Protein AF-A0A6G5A2S1-F1 (afdb_monomer_lite)

Structure (mmCIF, N/CA/C/O backbone):
data_AF-A0A6G5A2S1-F1
#
_entry.id   AF-A0A6G5A2S1-F1
#
loop_
_atom_site.group_PDB
_atom_site.id
_atom_site.type_symbol
_atom_site.label_atom_id
_atom_site.label_alt_id
_atom_site.label_comp_id
_atom_site.label_asym_id
_atom_site.label_entity_id
_atom_site.label_seq_id
_atom_site.pdbx_PDB_ins_code
_atom_site.Cartn_x
_atom_site.Cartn_y
_atom_site.Cartn_z
_atom_site.occupancy
_atom_site.B_iso_or_equiv
_atom_site.auth_seq_id
_atom_site.auth_comp_id
_atom_site.auth_asym_id
_atom_site.auth_atom_id
_atom_site.pdbx_PDB_model_num
ATOM 1 N N . MET A 1 1 ? 12.520 84.644 5.569 1.00 39.53 1 MET A N 1
ATOM 2 C CA . MET A 1 1 ? 12.216 83.279 6.042 1.00 39.53 1 MET A CA 1
ATOM 3 C C . MET A 1 1 ? 11.757 82.473 4.835 1.00 39.53 1 MET A C 1
ATOM 5 O O . MET A 1 1 ? 10.661 82.696 4.346 1.00 39.53 1 MET A O 1
ATOM 9 N N . GLU A 1 2 ? 12.655 81.658 4.286 1.00 37.97 2 GLU A N 1
ATOM 10 C CA . GLU A 1 2 ? 12.360 80.570 3.333 1.00 37.97 2 GLU A CA 1
ATOM 11 C C . GLU A 1 2 ? 11.639 79.400 4.050 1.00 37.97 2 GLU A C 1
ATOM 13 O O . GLU A 1 2 ? 11.654 79.376 5.283 1.00 37.97 2 GLU A O 1
ATOM 18 N N . PRO A 1 3 ? 11.183 78.331 3.363 1.00 50.16 3 PRO A N 1
ATOM 19 C CA . PRO A 1 3 ? 10.502 78.264 2.062 1.00 50.16 3 PRO A CA 1
ATOM 20 C C . PRO A 1 3 ? 9.274 77.310 2.085 1.00 50.16 3 PRO A C 1
ATOM 22 O O . PRO A 1 3 ? 9.190 76.384 2.890 1.00 50.16 3 PRO A O 1
ATOM 25 N N . THR A 1 4 ? 8.354 77.448 1.125 1.00 47.66 4 THR A N 1
ATOM 26 C CA . THR A 1 4 ? 7.440 76.367 0.714 1.00 47.66 4 THR A CA 1
ATOM 27 C C . THR A 1 4 ? 8.008 75.688 -0.525 1.00 47.66 4 THR A C 1
ATOM 29 O O . THR A 1 4 ? 8.195 76.311 -1.568 1.00 47.66 4 THR A O 1
ATOM 32 N N . ALA A 1 5 ? 8.304 74.394 -0.415 1.00 49.06 5 ALA A N 1
ATOM 33 C CA . ALA A 1 5 ? 8.806 73.603 -1.522 1.00 49.06 5 ALA A CA 1
ATOM 34 C C . ALA A 1 5 ? 8.168 72.211 -1.553 1.00 49.06 5 ALA A C 1
ATOM 36 O O . ALA A 1 5 ? 8.043 71.544 -0.529 1.00 49.06 5 ALA A O 1
ATOM 37 N N . ARG A 1 6 ? 7.948 71.781 -2.800 1.00 50.97 6 ARG A N 1
ATOM 38 C CA . ARG A 1 6 ? 7.834 70.413 -3.330 1.00 50.97 6 ARG A CA 1
ATOM 39 C C . ARG A 1 6 ? 6.406 69.894 -3.513 1.00 50.97 6 ARG A C 1
ATOM 41 O O . ARG A 1 6 ? 5.729 69.555 -2.558 1.00 50.97 6 ARG A O 1
ATOM 48 N N . ALA A 1 7 ? 5.843 69.949 -4.721 1.00 44.19 7 ALA A N 1
ATOM 49 C CA . ALA A 1 7 ? 6.257 69.371 -6.017 1.00 44.19 7 ALA A CA 1
ATOM 50 C C . ALA A 1 7 ? 5.468 68.088 -6.310 1.00 44.19 7 ALA A C 1
ATOM 52 O O . ALA A 1 7 ? 5.928 66.979 -6.058 1.00 44.19 7 ALA A O 1
ATOM 53 N N . GLY A 1 8 ? 4.291 68.267 -6.914 1.00 40.06 8 GLY A N 1
ATOM 54 C CA . GLY A 1 8 ? 3.700 67.264 -7.792 1.00 40.06 8 GLY A CA 1
ATOM 55 C C . GLY A 1 8 ? 4.458 67.280 -9.118 1.00 40.06 8 GLY A C 1
ATOM 56 O O . GLY A 1 8 ? 4.229 68.146 -9.961 1.00 40.06 8 GLY A O 1
ATOM 57 N N . LEU A 1 9 ? 5.418 66.368 -9.263 1.00 48.09 9 LEU A N 1
ATOM 58 C CA . LEU A 1 9 ? 6.218 66.193 -10.470 1.00 48.09 9 LEU A CA 1
ATOM 59 C C . LEU A 1 9 ? 5.560 65.156 -11.399 1.00 48.09 9 LEU A C 1
ATOM 61 O O . LEU A 1 9 ? 5.475 63.983 -11.060 1.00 48.09 9 LEU A O 1
ATOM 65 N N . ILE A 1 10 ? 5.195 65.638 -12.595 1.00 52.81 10 ILE A N 1
ATOM 66 C CA . ILE A 1 10 ? 5.526 65.044 -13.910 1.00 52.81 10 ILE A CA 1
ATOM 67 C C . ILE A 1 10 ? 4.753 63.757 -14.276 1.00 52.81 10 ILE A C 1
ATOM 69 O O . ILE A 1 10 ? 5.079 62.659 -13.850 1.00 52.81 10 ILE A O 1
ATOM 73 N N . ARG A 1 11 ? 3.643 63.870 -15.027 1.00 44.56 11 ARG A N 1
ATOM 74 C CA . ARG A 1 11 ? 3.587 63.866 -16.516 1.00 44.56 11 ARG A CA 1
ATOM 75 C C . ARG A 1 11 ? 4.285 62.632 -17.110 1.00 44.56 11 ARG A C 1
ATOM 77 O O . ARG A 1 11 ? 5.482 62.642 -17.349 1.00 44.56 11 ARG A O 1
ATOM 84 N N . VAL A 1 12 ? 3.565 61.518 -17.254 1.00 46.78 12 VAL A N 1
ATOM 85 C CA . VAL A 1 12 ? 2.960 61.085 -18.537 1.00 46.78 12 VAL A CA 1
ATOM 86 C C . VAL A 1 12 ? 3.884 61.390 -19.716 1.00 46.78 12 VAL A C 1
ATOM 88 O O . VAL A 1 12 ? 3.791 62.452 -20.329 1.00 46.78 12 VAL A O 1
ATOM 91 N N . LEU A 1 13 ? 4.782 60.455 -20.020 1.00 44.94 13 LEU A N 1
ATOM 92 C CA . LEU A 1 13 ? 5.616 60.496 -21.212 1.00 44.94 13 LEU A CA 1
ATOM 93 C C . LEU A 1 13 ? 5.624 59.124 -21.900 1.00 44.94 13 LEU A C 1
ATOM 95 O O . LEU A 1 13 ? 6.030 58.120 -21.326 1.00 44.94 13 LEU A O 1
ATOM 99 N N . LEU A 1 14 ? 5.194 59.186 -23.161 1.00 47.03 14 LEU A N 1
ATOM 100 C CA . LEU A 1 14 ? 5.532 58.339 -24.303 1.00 47.03 14 LEU A CA 1
ATOM 101 C C . LEU A 1 14 ? 4.979 56.908 -24.363 1.00 47.03 14 LEU A C 1
ATOM 103 O O . LEU A 1 14 ? 5.656 55.916 -24.118 1.00 47.03 14 LEU A O 1
ATOM 107 N N . ALA A 1 15 ? 3.776 56.835 -24.933 1.00 47.72 15 ALA A N 1
ATOM 108 C CA . ALA A 1 15 ? 3.491 55.888 -26.001 1.00 47.72 15 ALA A CA 1
ATOM 109 C C . ALA A 1 15 ? 4.263 56.303 -27.269 1.00 47.72 15 ALA A C 1
ATOM 111 O O . ALA A 1 15 ? 4.059 57.420 -27.732 1.00 47.72 15 ALA A O 1
ATOM 112 N N . LEU A 1 16 ? 5.136 55.435 -27.797 1.00 46.00 16 LEU A N 1
ATOM 113 C CA . LEU A 1 16 ? 5.562 55.350 -29.210 1.00 46.00 16 LEU A CA 1
ATOM 114 C C . LEU A 1 16 ? 6.758 54.395 -29.335 1.00 46.00 16 LEU A C 1
ATOM 116 O O . LEU A 1 16 ? 7.898 54.789 -29.114 1.00 46.00 16 LEU A O 1
ATOM 120 N N . SER A 1 17 ? 6.499 53.134 -29.688 1.00 46.94 17 SER A N 1
ATOM 121 C CA . SER A 1 17 ? 7.405 52.289 -30.494 1.00 46.94 17 SER A CA 1
ATOM 122 C C . SER A 1 17 ? 6.766 50.917 -30.727 1.00 46.94 17 SER A C 1
ATOM 124 O O . SER A 1 17 ? 7.027 49.939 -30.034 1.00 46.94 17 SER A O 1
ATOM 126 N N . CYS A 1 18 ? 5.888 50.857 -31.728 1.00 42.81 18 CYS A N 1
ATOM 127 C CA . CYS A 1 18 ? 5.564 49.615 -32.418 1.00 42.81 18 CYS A CA 1
ATOM 128 C C . CYS A 1 18 ? 6.469 49.470 -33.645 1.00 42.81 18 CYS A C 1
ATOM 130 O O . CYS A 1 18 ? 6.756 50.455 -34.318 1.00 42.81 18 CYS A O 1
ATOM 132 N N . ALA A 1 19 ? 6.775 48.210 -33.951 1.00 48.56 19 ALA A N 1
ATOM 133 C CA . ALA A 1 19 ? 7.243 47.686 -35.231 1.00 48.56 19 ALA A CA 1
ATOM 134 C C . ALA A 1 19 ? 8.722 47.911 -35.596 1.00 48.56 19 ALA A C 1
ATOM 136 O O . ALA A 1 19 ? 9.125 48.963 -36.074 1.00 48.56 19 ALA A O 1
ATOM 137 N N . MET A 1 20 ? 9.494 46.830 -35.465 1.00 51.00 20 MET A N 1
ATOM 138 C CA . MET A 1 20 ? 10.142 46.101 -36.572 1.00 51.00 20 MET A CA 1
ATOM 139 C C . MET A 1 20 ? 11.471 45.532 -36.087 1.00 51.00 20 MET A C 1
ATOM 141 O O . MET A 1 20 ? 12.424 46.279 -35.924 1.00 51.00 20 MET A O 1
ATOM 145 N N . LEU A 1 21 ? 11.515 44.214 -35.873 1.00 47.69 21 LEU A N 1
ATOM 146 C CA . LEU A 1 21 ? 12.678 43.338 -36.088 1.00 47.69 21 LEU A CA 1
ATOM 147 C C . LEU A 1 21 ? 12.267 41.907 -35.719 1.00 47.69 21 LEU A C 1
ATOM 149 O O . LEU A 1 21 ? 12.645 41.345 -34.695 1.00 47.69 21 LEU A O 1
ATOM 153 N N . ALA A 1 22 ? 11.434 41.325 -36.578 1.00 50.66 22 ALA A N 1
ATOM 154 C CA . ALA A 1 22 ? 11.403 39.884 -36.754 1.00 50.66 22 ALA A CA 1
ATOM 155 C C . ALA A 1 22 ? 12.245 39.547 -37.991 1.00 50.66 22 ALA A C 1
ATOM 157 O O . ALA A 1 22 ? 12.283 40.335 -38.933 1.00 50.66 22 ALA A O 1
ATOM 158 N N . LEU A 1 23 ? 12.808 38.334 -37.982 1.00 50.22 23 LEU A N 1
ATOM 159 C CA . LEU A 1 23 ? 13.424 37.603 -39.101 1.00 50.22 23 LEU A CA 1
ATOM 160 C C . LEU A 1 23 ? 14.956 37.660 -39.208 1.00 50.22 23 LEU A C 1
ATOM 162 O O . LEU A 1 23 ? 15.523 38.060 -40.215 1.00 50.22 23 LEU A O 1
ATOM 166 N N . ALA A 1 24 ? 15.616 37.084 -38.203 1.00 47.81 24 ALA A N 1
ATOM 167 C CA . ALA A 1 24 ? 16.763 36.201 -38.436 1.00 47.81 24 ALA A CA 1
ATOM 168 C C . ALA A 1 24 ? 16.801 35.108 -37.352 1.00 47.81 24 ALA A C 1
ATOM 170 O O . ALA A 1 24 ? 17.775 34.937 -36.625 1.00 47.81 24 ALA A O 1
ATOM 171 N N . GLY A 1 25 ? 15.682 34.394 -37.194 1.00 39.28 25 GLY A N 1
ATOM 172 C CA . GLY A 1 25 ? 15.630 33.173 -36.397 1.00 39.28 25 GLY A CA 1
ATOM 173 C C . GLY A 1 25 ? 16.152 32.021 -37.240 1.00 39.28 25 GLY A C 1
ATOM 174 O O . GLY A 1 25 ? 15.383 31.379 -37.951 1.00 39.28 25 GLY A O 1
ATOM 175 N N . SER A 1 26 ? 17.462 31.794 -37.192 1.00 43.97 26 SER A N 1
ATOM 176 C CA . SER A 1 26 ? 18.072 30.560 -37.666 1.00 43.97 26 SER A CA 1
ATOM 177 C C . SER A 1 26 ? 17.324 29.375 -37.060 1.00 43.97 26 SER A C 1
ATOM 179 O O . SER A 1 26 ? 17.140 29.264 -35.846 1.00 43.97 26 SER A O 1
ATOM 181 N N . SER A 1 27 ? 16.833 28.512 -37.941 1.00 44.62 27 SER A N 1
ATOM 182 C CA . SER A 1 27 ? 16.155 27.269 -37.611 1.00 44.62 27 SER A CA 1
ATOM 183 C C . SER A 1 27 ? 17.156 26.304 -36.981 1.00 44.62 27 SER A C 1
ATOM 185 O O . SER A 1 27 ? 17.650 25.383 -37.621 1.00 44.62 27 SER A O 1
ATOM 187 N N . PHE A 1 28 ? 17.471 26.512 -35.708 1.00 45.44 28 PHE A N 1
ATOM 188 C CA . PHE A 1 28 ? 17.958 25.430 -34.876 1.00 45.44 28 PHE A CA 1
ATOM 189 C C . PHE A 1 28 ? 16.745 24.557 -34.549 1.00 45.44 28 PHE A C 1
ATOM 191 O O . PHE A 1 28 ? 15.798 25.063 -33.936 1.00 45.44 28 PHE A O 1
ATOM 198 N N . PRO A 1 29 ? 16.728 23.261 -34.914 1.00 44.03 29 PRO A N 1
ATOM 199 C CA . PRO A 1 29 ? 15.812 22.329 -34.293 1.00 44.03 29 PRO A CA 1
ATOM 200 C C . PRO A 1 29 ? 16.235 22.249 -32.830 1.00 44.03 29 PRO A C 1
ATOM 202 O O . PRO A 1 29 ? 17.116 21.483 -32.439 1.00 44.03 29 PRO A O 1
ATOM 205 N N . GLY A 1 30 ? 15.633 23.119 -32.020 1.00 36.78 30 GLY A N 1
ATOM 206 C CA . GLY A 1 30 ? 15.632 23.011 -30.582 1.00 36.78 30 GLY A CA 1
ATOM 207 C C . GLY A 1 30 ? 15.095 21.630 -30.272 1.00 36.78 30 GLY A C 1
ATOM 208 O O . GLY A 1 30 ? 13.891 21.386 -30.334 1.00 36.78 30 GLY A O 1
ATOM 209 N N . ARG A 1 31 ? 16.025 20.724 -29.981 1.00 47.75 31 ARG A N 1
ATOM 210 C CA . ARG A 1 31 ? 15.803 19.407 -29.415 1.00 47.75 31 ARG A CA 1
ATOM 211 C C . ARG A 1 31 ? 15.144 19.640 -28.056 1.00 47.75 31 ARG A C 1
ATOM 213 O O . ARG A 1 31 ? 15.789 19.585 -27.015 1.00 47.75 31 ARG A O 1
ATOM 220 N N . ARG A 1 32 ? 13.846 19.958 -28.051 1.00 42.88 32 ARG A N 1
ATOM 221 C CA . ARG A 1 32 ? 12.991 19.818 -26.876 1.00 42.88 32 ARG A CA 1
ATOM 222 C C . ARG A 1 32 ? 12.846 18.320 -26.668 1.00 42.88 32 ARG A C 1
ATOM 224 O O . ARG A 1 32 ? 11.845 17.718 -27.032 1.00 42.88 32 ARG A O 1
ATOM 231 N N . GLY A 1 33 ? 13.887 17.730 -26.086 1.00 41.50 33 GLY A N 1
ATOM 232 C CA . GLY A 1 33 ? 13.809 16.478 -25.356 1.00 41.50 33 GLY A CA 1
ATOM 233 C C . GLY A 1 33 ? 12.901 16.702 -24.157 1.00 41.50 33 GLY A C 1
ATOM 234 O O . GLY A 1 33 ? 13.353 16.867 -23.033 1.00 41.50 33 GLY A O 1
ATOM 235 N N . ARG A 1 34 ? 11.601 16.780 -24.421 1.00 43.16 34 ARG A N 1
ATOM 236 C CA . ARG A 1 34 ? 10.563 16.572 -23.430 1.00 43.16 34 ARG A CA 1
ATOM 237 C C . ARG A 1 34 ? 9.946 15.232 -23.791 1.00 43.16 34 ARG A C 1
ATOM 239 O O . ARG A 1 34 ? 8.810 15.170 -24.241 1.00 43.16 34 ARG A O 1
ATOM 246 N N . SER A 1 35 ? 10.726 14.166 -23.597 1.00 44.69 35 SER A N 1
ATOM 247 C CA . SER A 1 35 ? 10.180 12.831 -23.354 1.00 44.69 35 SER A CA 1
ATOM 248 C C . SER A 1 35 ? 9.435 12.910 -22.025 1.00 44.69 35 SER A C 1
ATOM 250 O O . SER A 1 35 ? 9.934 12.515 -20.977 1.00 44.69 35 SER A O 1
ATOM 252 N N . GLY A 1 36 ? 8.272 13.560 -22.044 1.00 44.38 36 GLY A N 1
ATOM 253 C CA . GLY A 1 36 ? 7.318 13.508 -20.957 1.00 44.38 36 GLY A CA 1
ATOM 254 C C . GLY A 1 36 ? 6.692 12.131 -21.010 1.00 44.38 36 GLY A C 1
ATOM 255 O O . GLY A 1 36 ? 5.629 11.979 -21.603 1.00 44.38 36 GLY A O 1
ATOM 256 N N . GLY A 1 37 ? 7.381 11.133 -20.452 1.00 58.72 37 GLY A N 1
ATOM 257 C CA . GLY A 1 37 ? 6.759 9.847 -20.178 1.00 58.72 37 GLY A CA 1
ATOM 258 C C . GLY A 1 37 ? 5.483 10.109 -19.399 1.00 58.72 37 GLY A C 1
ATOM 259 O O . GLY A 1 37 ? 5.499 10.856 -18.415 1.00 58.72 37 GLY A O 1
ATOM 260 N N . GLN A 1 38 ? 4.363 9.569 -19.871 1.00 67.06 38 GLN A N 1
ATOM 261 C CA . GLN A 1 38 ? 3.122 9.673 -19.120 1.00 67.06 38 GLN A CA 1
ATOM 262 C C . GLN A 1 38 ? 3.339 8.965 -17.782 1.00 67.06 38 GLN A C 1
ATOM 264 O O . GLN A 1 38 ? 3.662 7.780 -17.736 1.00 67.06 38 GLN A O 1
ATOM 269 N N . GLN A 1 39 ? 3.222 9.701 -16.679 1.00 76.50 39 GLN A N 1
ATOM 270 C CA . GLN A 1 39 ? 3.314 9.100 -15.357 1.00 76.50 39 GLN A CA 1
ATOM 271 C C . GLN A 1 39 ? 2.048 8.316 -15.065 1.00 76.50 39 GLN A C 1
ATOM 273 O O . GLN A 1 39 ? 0.940 8.844 -15.137 1.00 76.50 39 GLN A O 1
ATOM 278 N N . GLN A 1 40 ? 2.234 7.061 -14.687 1.00 82.75 40 GLN A N 1
ATOM 279 C CA . GLN A 1 40 ? 1.174 6.217 -14.182 1.00 82.75 40 GLN A CA 1
ATOM 280 C C . GLN A 1 40 ? 1.163 6.225 -12.668 1.00 82.75 40 GLN A C 1
ATOM 282 O O . GLN A 1 40 ? 2.195 6.374 -12.012 1.00 82.75 40 GLN A O 1
ATOM 287 N N . GLN A 1 41 ? -0.032 6.056 -12.118 1.00 88.19 41 GLN A N 1
ATOM 288 C CA . GLN A 1 41 ? -0.259 5.985 -10.690 1.00 88.19 41 GLN A CA 1
ATOM 289 C C . GLN A 1 41 ? -1.304 4.918 -10.394 1.00 88.19 41 GLN A C 1
ATOM 291 O O . GLN A 1 41 ? -2.317 4.825 -11.081 1.00 88.19 41 GLN A O 1
ATOM 296 N N . MET A 1 42 ? -1.095 4.160 -9.323 1.00 90.25 42 MET A N 1
ATOM 297 C CA . MET A 1 42 ? -2.130 3.311 -8.747 1.00 90.25 42 MET A CA 1
ATOM 298 C C . MET A 1 42 ? -2.163 3.450 -7.231 1.00 90.25 42 MET A C 1
ATOM 300 O O . MET A 1 42 ? -1.139 3.693 -6.586 1.00 90.25 42 MET A O 1
ATOM 304 N N . LYS A 1 43 ? -3.354 3.271 -6.670 1.00 92.44 43 LYS A N 1
ATOM 305 C CA . LYS A 1 43 ? -3.575 3.155 -5.232 1.00 92.44 43 LYS A CA 1
ATOM 306 C C . LYS A 1 43 ? -3.480 1.686 -4.835 1.00 92.44 43 LYS A C 1
ATOM 308 O O . LYS A 1 43 ? -4.139 0.844 -5.439 1.00 92.44 43 LYS A O 1
ATOM 313 N N . MET A 1 44 ? -2.670 1.386 -3.827 1.00 88.94 44 MET A N 1
ATOM 314 C CA . MET A 1 44 ? -2.620 0.054 -3.234 1.00 88.94 44 MET A CA 1
ATOM 315 C C . MET A 1 44 ? -3.813 -0.153 -2.298 1.00 88.94 44 MET A C 1
ATOM 317 O O . MET A 1 44 ? -4.232 0.800 -1.629 1.00 88.94 44 MET A O 1
ATOM 321 N N . PRO A 1 45 ? -4.340 -1.386 -2.202 1.00 86.06 45 PRO A N 1
ATOM 322 C CA . PRO A 1 45 ? -5.316 -1.708 -1.175 1.00 86.06 45 PRO A CA 1
ATOM 323 C C . PRO A 1 45 ? -4.714 -1.459 0.218 1.00 86.06 45 PRO A C 1
ATOM 325 O O . PRO A 1 45 ? -3.504 -1.633 0.410 1.00 86.06 45 PRO A O 1
ATOM 328 N N . PRO A 1 46 ? -5.529 -1.031 1.195 1.00 84.50 46 PRO A N 1
ATOM 329 C CA . PRO A 1 46 ? -5.056 -0.885 2.559 1.00 84.50 46 PRO A CA 1
ATOM 330 C C . PRO A 1 46 ? -4.657 -2.237 3.146 1.00 84.50 46 PRO A C 1
ATOM 332 O O . PRO A 1 46 ? -5.220 -3.275 2.804 1.00 84.50 46 PRO A O 1
ATOM 335 N N . VAL A 1 47 ? -3.688 -2.214 4.058 1.00 85.62 47 VAL A N 1
ATOM 336 C CA . VAL A 1 47 ? -3.312 -3.408 4.814 1.00 85.62 47 VAL A CA 1
ATOM 337 C C . VAL A 1 47 ? -4.259 -3.529 6.000 1.00 85.62 47 VAL A C 1
ATOM 339 O O . VAL A 1 47 ? -4.196 -2.720 6.925 1.00 85.62 47 VAL A O 1
ATOM 342 N N . THR A 1 48 ? -5.115 -4.544 5.955 1.00 88.75 48 THR A N 1
ATOM 343 C CA . THR A 1 48 ? -6.029 -4.900 7.042 1.00 88.75 48 THR A CA 1
ATOM 344 C C . THR A 1 48 ? -5.433 -6.056 7.834 1.00 88.75 48 THR A C 1
ATOM 346 O O . THR A 1 48 ? -4.860 -6.988 7.261 1.00 88.75 48 THR A O 1
ATOM 349 N N . ARG A 1 49 ? -5.518 -5.978 9.159 1.00 90.50 49 ARG A N 1
ATOM 350 C CA . ARG A 1 49 ? -5.078 -7.019 10.084 1.00 90.50 49 ARG A CA 1
ATOM 351 C C . ARG A 1 49 ? -6.221 -7.369 11.017 1.00 90.50 49 ARG A C 1
ATOM 353 O O . ARG A 1 49 ? -7.065 -6.531 11.320 1.00 90.50 49 ARG A O 1
ATOM 360 N N . THR A 1 50 ? -6.187 -8.612 11.461 1.00 90.31 50 THR A N 1
ATOM 361 C CA . THR A 1 50 ? -7.189 -9.204 12.331 1.00 90.31 50 THR A CA 1
ATOM 362 C C . THR A 1 50 ? -6.454 -9.807 13.515 1.00 90.31 50 THR A C 1
ATOM 364 O O . THR A 1 50 ? -5.428 -10.472 13.329 1.00 90.31 50 THR A O 1
ATOM 367 N N . TRP A 1 51 ? -6.929 -9.539 14.723 1.00 88.06 51 TRP A N 1
ATOM 368 C CA . TRP A 1 51 ? -6.368 -10.085 15.949 1.00 88.06 51 TRP A CA 1
ATOM 369 C C . TRP A 1 51 ? -7.467 -10.701 16.802 1.00 88.06 51 TRP A C 1
ATOM 371 O O . TRP A 1 51 ? -8.459 -10.046 17.095 1.00 88.06 51 TRP A O 1
ATOM 381 N N . HIS A 1 52 ? -7.268 -11.953 17.203 1.00 86.69 52 HIS A N 1
ATOM 382 C CA . HIS A 1 52 ? -8.250 -12.724 17.951 1.00 86.69 52 HIS A CA 1
ATOM 383 C C . HIS A 1 52 ? -7.811 -12.900 19.406 1.00 86.69 52 HIS A C 1
ATOM 385 O O . HIS A 1 52 ? -6.667 -13.270 19.677 1.00 86.69 52 HIS A O 1
ATOM 391 N N . MET A 1 53 ? -8.747 -12.705 20.330 1.00 82.12 53 MET A N 1
ATOM 392 C CA . MET A 1 53 ? -8.546 -12.774 21.772 1.00 82.12 53 MET A CA 1
ATOM 393 C C . MET A 1 53 ? -9.519 -13.794 22.379 1.00 82.12 53 MET A C 1
ATOM 395 O O . MET A 1 53 ? -10.713 -13.536 22.497 1.00 82.12 53 MET A O 1
ATOM 399 N N . THR A 1 54 ? -9.006 -14.966 22.759 1.00 70.00 54 THR A N 1
ATOM 400 C CA . THR A 1 54 ? -9.783 -16.124 23.255 1.00 70.00 54 THR A CA 1
ATOM 401 C C . THR A 1 54 ? -10.148 -16.066 24.745 1.00 70.00 54 THR A C 1
ATOM 403 O O . THR A 1 54 ? -10.782 -16.982 25.251 1.00 70.00 54 THR A O 1
ATOM 406 N N . SER A 1 55 ? -9.738 -15.033 25.490 1.00 64.75 55 SER A N 1
ATOM 407 C CA . SER A 1 55 ? -9.855 -15.007 26.960 1.00 64.75 55 SER A CA 1
ATOM 408 C C . SER A 1 55 ? -10.961 -14.092 27.503 1.00 64.75 55 SER A C 1
ATOM 410 O O . SER A 1 55 ? -10.872 -13.657 28.651 1.00 64.75 55 SER A O 1
ATOM 412 N N . VAL A 1 56 ? -11.964 -13.735 26.696 1.00 62.78 56 VAL A N 1
ATOM 413 C CA . VAL A 1 56 ? -13.049 -12.835 27.126 1.00 62.78 56 VAL A CA 1
ATOM 414 C C . VAL A 1 56 ? -14.268 -13.672 27.500 1.00 62.78 56 VAL A C 1
ATOM 416 O O . VAL A 1 56 ? -15.029 -14.079 26.632 1.00 62.78 56 VAL A O 1
ATOM 419 N N . SER A 1 57 ? -14.427 -13.949 28.797 1.00 64.38 57 SER A N 1
ATOM 420 C CA . SER A 1 57 ? -15.513 -14.782 29.341 1.00 64.38 57 SER A CA 1
ATOM 421 C C . SER A 1 57 ? -16.913 -14.191 29.135 1.00 64.38 57 SER A C 1
ATOM 423 O O . SER A 1 57 ? -17.869 -14.950 29.040 1.00 64.38 57 SER A O 1
ATOM 425 N N . ASP A 1 58 ? -17.018 -12.863 29.011 1.00 72.12 58 ASP A N 1
ATOM 426 C CA . ASP A 1 58 ? -18.242 -12.129 28.6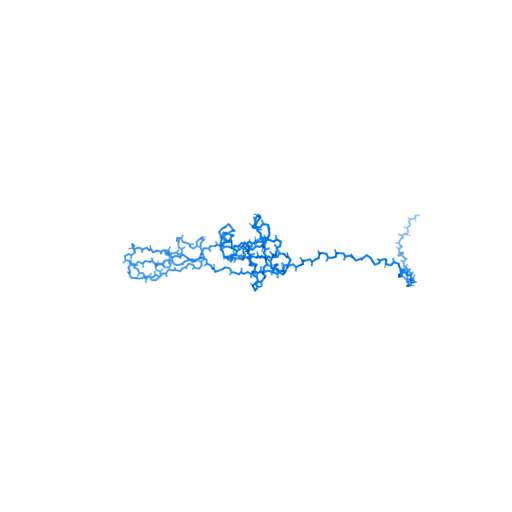65 1.00 72.12 58 ASP A CA 1
ATOM 427 C C . ASP A 1 58 ? -18.040 -11.404 27.330 1.00 72.12 58 ASP A C 1
ATOM 429 O O . ASP A 1 58 ? -17.726 -10.211 27.263 1.00 72.12 58 ASP A O 1
ATOM 433 N N . CYS A 1 59 ? -18.133 -12.161 26.241 1.00 80.06 59 CYS A N 1
ATOM 434 C CA . CYS A 1 59 ? -17.961 -11.636 24.895 1.00 80.06 59 CYS A CA 1
ATOM 435 C C . CYS A 1 59 ? -19.235 -10.889 24.460 1.00 80.06 59 CYS A C 1
ATOM 437 O O . CYS A 1 59 ? -20.257 -11.494 24.143 1.00 80.06 59 CYS A O 1
ATOM 439 N N . SER A 1 60 ? -19.181 -9.555 24.451 1.00 88.25 60 SER A N 1
ATOM 440 C CA . SER A 1 60 ? -20.211 -8.688 23.866 1.00 88.25 60 SER A CA 1
ATOM 441 C C . SER A 1 60 ? -19.594 -7.771 22.814 1.00 88.25 60 SER A C 1
ATOM 443 O O . SER A 1 60 ? -18.408 -7.445 22.882 1.00 88.25 60 SER A O 1
ATOM 445 N N . LEU A 1 61 ? -20.395 -7.333 21.836 1.00 90.06 61 LEU A N 1
ATOM 446 C CA . LEU A 1 61 ? -19.927 -6.432 20.776 1.00 90.06 61 LEU A CA 1
ATOM 447 C C . LEU A 1 61 ? -19.305 -5.154 21.357 1.00 90.06 61 LEU A C 1
ATOM 449 O O . LEU A 1 61 ? -18.204 -4.771 20.974 1.00 90.06 61 LEU A O 1
ATOM 453 N N . GLU A 1 62 ? -19.991 -4.529 22.313 1.00 91.56 62 GLU A N 1
ATOM 454 C CA . GLU A 1 62 ? -19.562 -3.285 22.961 1.00 91.56 62 GLU A CA 1
ATOM 455 C C . GLU A 1 62 ? -18.251 -3.477 23.724 1.00 91.56 62 GLU A C 1
ATOM 457 O O . GLU A 1 62 ? -17.340 -2.654 23.620 1.00 91.56 62 GLU A O 1
ATOM 462 N N . ARG A 1 63 ? -18.118 -4.601 24.443 1.00 90.12 63 ARG A N 1
ATOM 463 C CA . ARG A 1 63 ? -16.901 -4.906 25.195 1.00 90.12 63 ARG A CA 1
ATOM 464 C C . ARG A 1 63 ? -15.727 -5.184 24.265 1.00 90.12 63 ARG A C 1
ATOM 466 O O . ARG A 1 63 ? -14.637 -4.669 24.505 1.00 90.12 63 ARG A O 1
ATOM 473 N N . CYS A 1 64 ? -15.944 -5.949 23.196 1.00 91.62 64 CYS A N 1
ATOM 474 C CA . CYS A 1 64 ? -14.914 -6.213 22.199 1.00 91.62 64 CYS A CA 1
ATOM 475 C C . CYS A 1 64 ? -14.482 -4.928 21.489 1.00 91.62 64 CYS A C 1
ATOM 477 O O . CYS A 1 64 ? -13.284 -4.695 21.362 1.00 91.62 64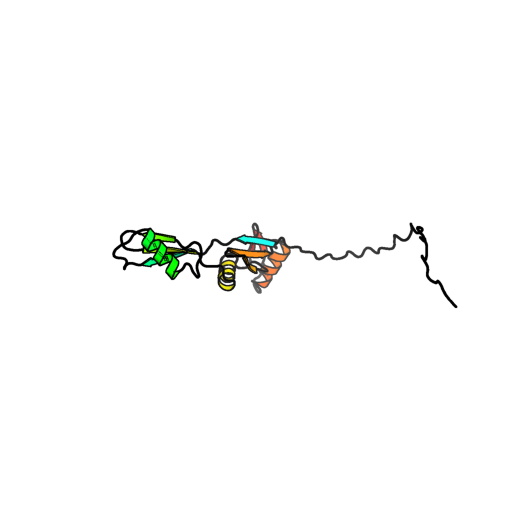 CYS A O 1
ATOM 479 N N . GLN A 1 65 ? -15.421 -4.064 21.089 1.00 93.75 65 GLN A N 1
ATOM 480 C CA . GLN A 1 65 ? -15.099 -2.766 20.490 1.00 93.75 65 GLN A CA 1
ATOM 481 C C . GLN A 1 65 ? -14.218 -1.932 21.426 1.00 93.75 65 GLN A C 1
ATOM 483 O O . GLN A 1 65 ? -13.163 -1.466 21.003 1.00 93.75 65 GLN A O 1
ATOM 488 N N . GLN A 1 66 ? -14.597 -1.818 22.704 1.00 93.00 66 GLN A N 1
ATOM 489 C CA . GLN A 1 66 ? -13.833 -1.062 23.697 1.00 93.00 66 GLN A CA 1
ATOM 490 C C . GLN A 1 66 ? -12.403 -1.599 23.859 1.00 93.00 66 GLN A C 1
ATOM 492 O O . GLN A 1 66 ? -11.452 -0.824 23.832 1.00 93.00 66 GLN A O 1
ATOM 497 N N . ILE A 1 67 ? -12.239 -2.920 23.986 1.00 91.19 67 ILE A N 1
ATOM 498 C CA . ILE A 1 67 ? -10.921 -3.563 24.116 1.00 91.19 67 ILE A CA 1
ATOM 499 C C . ILE A 1 67 ? -10.075 -3.313 22.861 1.00 91.19 67 ILE A C 1
ATOM 501 O O . ILE A 1 67 ? -8.898 -2.961 22.959 1.00 91.19 67 ILE A O 1
ATOM 505 N N . CYS A 1 68 ? -10.662 -3.472 21.672 1.00 92.81 68 CYS A N 1
ATOM 506 C CA . CYS A 1 68 ? -9.957 -3.241 20.416 1.00 92.81 68 CYS A CA 1
ATOM 507 C C . CYS A 1 68 ? -9.506 -1.780 20.285 1.00 92.81 68 CYS A C 1
ATOM 509 O O . CYS A 1 68 ? -8.363 -1.525 19.899 1.00 92.81 68 CYS A O 1
ATOM 511 N N . GLU A 1 69 ? -10.367 -0.821 20.627 1.00 94.69 69 GLU A N 1
ATOM 512 C CA . GLU A 1 69 ? -10.035 0.605 20.620 1.00 94.69 69 GLU A CA 1
ATOM 513 C C . GLU A 1 69 ? -8.960 0.962 21.650 1.00 94.69 69 GLU A C 1
ATOM 515 O O . GLU A 1 69 ? -8.038 1.708 21.324 1.00 94.69 69 GLU A O 1
ATOM 520 N N . GLU A 1 70 ? -9.014 0.399 22.856 1.00 93.75 70 GLU A N 1
ATOM 521 C CA . GLU A 1 70 ? -8.006 0.626 23.896 1.00 93.75 70 GLU A CA 1
ATOM 522 C C . GLU A 1 70 ? -6.621 0.127 23.458 1.00 93.75 70 GLU A C 1
ATOM 524 O O . GLU A 1 70 ? -5.618 0.828 23.608 1.00 93.75 70 GLU A O 1
ATOM 529 N N . HIS A 1 71 ? -6.557 -1.055 22.839 1.00 91.12 71 HIS A N 1
ATOM 530 C CA . HIS A 1 71 ? -5.294 -1.633 22.382 1.00 91.12 71 HIS A CA 1
ATOM 531 C C . HIS A 1 71 ? -4.755 -1.009 21.089 1.00 91.12 71 HIS A C 1
ATOM 533 O O . HIS A 1 71 ? -3.540 -0.844 20.942 1.00 91.12 71 HIS A O 1
ATOM 539 N N . TYR A 1 72 ? -5.626 -0.693 20.128 1.00 93.38 72 TYR A N 1
ATOM 540 C CA . TYR A 1 72 ? -5.215 -0.338 18.766 1.00 93.38 72 TYR A CA 1
ATOM 541 C C . TYR A 1 72 ? -5.622 1.068 18.327 1.00 93.38 72 TYR A C 1
ATOM 543 O O . TYR A 1 72 ? -4.970 1.619 17.439 1.00 93.38 72 TYR A O 1
ATOM 551 N N . GLY A 1 73 ? -6.630 1.683 18.944 1.00 91.50 73 GLY A N 1
ATOM 552 C CA . GLY A 1 73 ? -7.206 2.966 18.521 1.00 91.50 73 GLY A CA 1
ATOM 553 C C . GLY A 1 73 ? -6.210 4.127 18.511 1.00 91.50 73 GLY A C 1
ATOM 554 O O . GLY A 1 73 ? -6.325 5.032 17.691 1.00 91.50 73 GLY A O 1
ATOM 555 N N . ALA A 1 74 ? -5.168 4.070 19.345 1.00 91.31 74 ALA A N 1
ATOM 556 C CA . ALA A 1 74 ? -4.119 5.090 19.366 1.00 91.31 74 ALA A CA 1
ATOM 557 C C . ALA A 1 74 ? -3.155 5.029 18.164 1.00 91.31 74 ALA A C 1
ATOM 559 O O . ALA A 1 74 ? -2.493 6.018 17.854 1.00 91.31 74 ALA A O 1
ATOM 560 N N . THR A 1 75 ? -3.011 3.870 17.506 1.00 90.19 75 THR A N 1
ATOM 561 C CA . THR A 1 75 ? -1.951 3.652 16.496 1.00 90.19 75 THR A CA 1
ATOM 562 C C . THR A 1 75 ? -2.440 3.093 15.165 1.00 90.19 75 THR A C 1
ATOM 564 O O . THR A 1 75 ? -1.693 3.121 14.180 1.00 90.19 75 THR A O 1
ATOM 567 N N . LYS A 1 76 ? -3.664 2.570 15.123 1.00 93.62 76 LYS A N 1
ATOM 568 C CA . LYS A 1 76 ? -4.289 1.935 13.962 1.00 93.62 76 LYS A CA 1
ATOM 569 C C . LYS A 1 76 ? -5.510 2.734 13.522 1.00 93.62 76 LYS A C 1
ATOM 571 O O . LYS A 1 76 ? -5.936 3.669 14.189 1.00 93.62 76 LYS A O 1
ATOM 576 N N . LEU A 1 77 ? -6.035 2.385 12.357 1.00 91.19 77 LEU A N 1
ATOM 577 C CA . LEU A 1 77 ? -7.153 3.075 11.720 1.00 91.19 77 LEU A CA 1
ATOM 578 C C . LEU A 1 77 ? -8.345 2.138 11.611 1.00 91.19 77 LEU A C 1
ATOM 580 O O . LEU A 1 77 ? -8.147 0.929 11.489 1.00 91.19 77 LEU A O 1
ATOM 584 N N . ASP A 1 78 ? -9.551 2.706 11.584 1.00 92.38 78 ASP A N 1
ATOM 585 C CA . ASP A 1 78 ? -10.806 1.978 11.366 1.00 92.38 78 ASP A CA 1
ATOM 586 C C . ASP A 1 78 ? -10.899 0.715 12.245 1.00 92.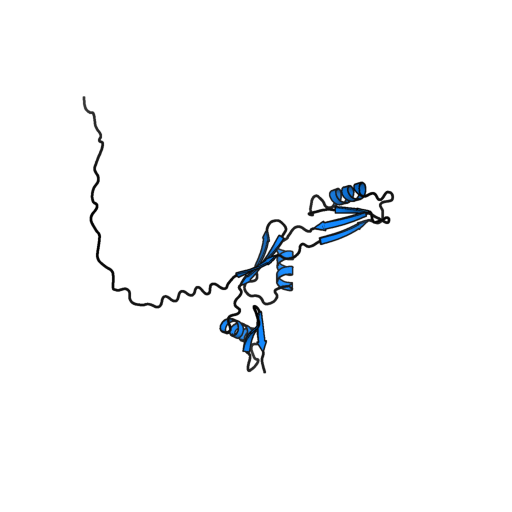38 78 ASP A C 1
ATOM 588 O O . ASP A 1 78 ? -11.165 -0.383 11.758 1.00 92.38 78 ASP A O 1
ATOM 592 N N . VAL A 1 79 ? -10.576 0.867 13.534 1.00 94.50 79 VAL A N 1
ATOM 593 C CA . VAL A 1 79 ? -10.550 -0.240 14.494 1.00 94.50 79 VAL A CA 1
ATOM 594 C C . VAL A 1 79 ? -11.977 -0.676 14.794 1.00 94.50 79 VAL A C 1
ATOM 596 O O . VAL A 1 79 ? -12.805 0.122 15.229 1.00 94.50 79 VAL A O 1
ATOM 599 N N . THR A 1 80 ? -12.258 -1.955 14.580 1.00 95.19 80 THR A N 1
ATOM 600 C CA . THR A 1 80 ? -13.560 -2.560 14.85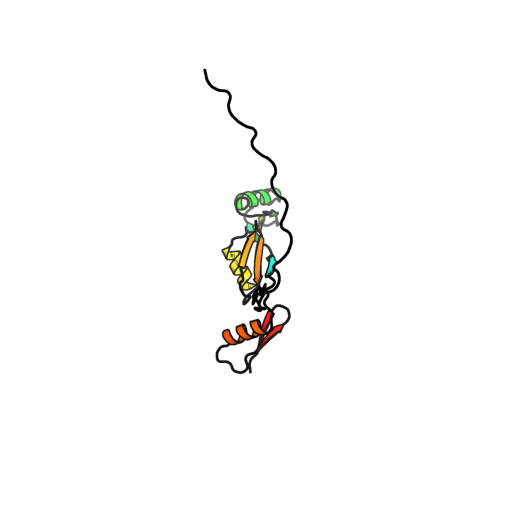2 1.00 95.19 80 THR A CA 1
ATOM 601 C C . THR A 1 80 ? -13.380 -3.839 15.652 1.00 95.19 80 THR A C 1
ATOM 603 O O . THR A 1 80 ? -12.493 -4.640 15.365 1.00 95.19 80 THR A O 1
ATOM 606 N N . GLY A 1 81 ? -14.205 -4.013 16.676 1.00 93.12 81 GLY A N 1
ATOM 607 C CA . GLY A 1 81 ? -14.295 -5.216 17.483 1.00 93.12 81 GLY A CA 1
ATOM 608 C C . GLY A 1 81 ? -15.553 -5.995 17.135 1.00 93.12 81 GLY A C 1
ATOM 609 O O . GLY A 1 81 ? -16.630 -5.425 16.973 1.00 93.12 81 GLY A O 1
ATOM 610 N N . ARG A 1 82 ? -15.422 -7.312 17.030 1.00 92.25 82 ARG A N 1
ATOM 611 C CA . ARG A 1 82 ? -16.530 -8.253 16.866 1.00 92.25 82 ARG A CA 1
ATOM 612 C C . ARG A 1 82 ? -16.440 -9.334 17.925 1.00 92.25 82 ARG A C 1
ATOM 614 O O . ARG A 1 82 ? -15.352 -9.655 18.391 1.00 92.25 82 ARG A O 1
ATOM 621 N N . CYS A 1 83 ? -17.589 -9.865 18.310 1.00 88.75 83 CYS A N 1
ATOM 622 C CA . CYS A 1 83 ? -17.670 -11.019 19.186 1.00 88.75 83 CYS A CA 1
ATOM 623 C C . CYS A 1 83 ? -18.082 -12.231 18.350 1.00 88.75 83 CYS A C 1
ATOM 625 O O . CYS A 1 83 ? -19.181 -12.233 17.797 1.00 88.75 83 CYS A O 1
ATOM 627 N N . ASP A 1 84 ? -17.218 -13.243 18.284 1.00 85.44 84 ASP A N 1
ATOM 628 C CA . ASP A 1 84 ? -17.446 -14.472 17.509 1.00 85.44 84 ASP A CA 1
ATOM 629 C C . ASP A 1 84 ? -17.865 -15.651 18.422 1.00 85.44 84 ASP A C 1
ATOM 631 O O . ASP A 1 84 ? -17.690 -16.817 18.081 1.00 85.44 84 ASP A O 1
ATOM 635 N N . GLY A 1 85 ? -18.412 -15.359 19.611 1.00 76.81 85 GLY A N 1
ATOM 636 C CA . GLY A 1 85 ? -18.852 -16.342 20.614 1.00 76.81 85 GLY A CA 1
ATOM 637 C C . GLY A 1 85 ? -17.716 -16.887 21.484 1.00 76.81 85 GLY A C 1
ATOM 638 O O . GLY A 1 85 ? -17.812 -16.837 22.706 1.00 76.81 85 GLY A O 1
ATOM 639 N N . ASP A 1 86 ? -16.615 -17.310 20.862 1.00 76.81 86 ASP A N 1
ATOM 640 C CA . ASP A 1 86 ? -15.441 -17.886 21.544 1.00 76.81 86 ASP A CA 1
ATOM 641 C C . ASP A 1 86 ? -14.352 -16.845 21.881 1.00 76.81 86 ASP A C 1
ATOM 643 O O . ASP A 1 86 ? -13.291 -17.168 22.427 1.00 76.81 86 ASP A O 1
ATOM 647 N N . GLY A 1 87 ? -14.580 -15.575 21.538 1.00 84.19 87 GLY A N 1
ATOM 648 C CA . GLY A 1 87 ? -13.621 -14.508 21.781 1.00 84.19 87 GLY A CA 1
ATOM 649 C C . GLY A 1 87 ? -13.920 -13.208 21.045 1.00 84.19 87 GLY A C 1
ATOM 650 O O . GLY A 1 87 ? -14.832 -13.112 20.219 1.00 84.19 87 GLY A O 1
ATOM 651 N N . CYS A 1 88 ? -13.115 -12.195 21.360 1.00 89.12 88 CYS A N 1
ATOM 652 C CA . CYS A 1 88 ? -13.153 -10.906 20.683 1.00 89.12 88 CYS A CA 1
ATOM 653 C C . CYS A 1 88 ? -12.199 -10.893 19.492 1.00 89.12 88 CYS A C 1
ATOM 655 O O . CYS A 1 88 ? -11.044 -11.305 19.597 1.00 89.12 88 CYS A O 1
ATOM 657 N N . ASN A 1 89 ? -12.664 -10.345 18.380 1.00 92.25 89 ASN A N 1
ATOM 658 C CA . ASN A 1 89 ? -11.922 -10.229 17.144 1.00 92.25 89 ASN A CA 1
ATOM 659 C C . ASN A 1 89 ? -11.783 -8.754 16.750 1.00 92.25 89 ASN A C 1
ATOM 661 O O . ASN A 1 89 ? -12.780 -8.066 16.547 1.00 92.25 89 ASN A O 1
ATOM 665 N N . CYS A 1 90 ? -10.550 -8.262 16.668 1.00 92.75 90 CYS A N 1
ATOM 666 C CA . CYS A 1 90 ? -10.232 -6.885 16.318 1.00 92.75 90 CYS A CA 1
ATOM 667 C C . CYS A 1 90 ? -9.765 -6.803 14.865 1.00 92.75 90 CYS A C 1
ATOM 669 O O . CYS A 1 90 ? -8.670 -7.266 14.541 1.00 92.75 90 CYS A O 1
ATOM 671 N N . GLU A 1 91 ? -10.546 -6.162 14.003 1.00 95.00 91 GLU A N 1
ATOM 672 C CA . GLU A 1 91 ? -10.142 -5.794 12.648 1.00 95.00 91 GLU A CA 1
ATOM 673 C C . GLU A 1 91 ? -9.679 -4.336 12.633 1.00 95.00 91 GLU A C 1
ATOM 675 O O . GLU A 1 91 ? -10.365 -3.448 13.135 1.00 95.00 91 GLU A O 1
ATOM 680 N N . TYR A 1 92 ? -8.509 -4.069 12.059 1.00 94.56 92 TYR A N 1
ATOM 681 C CA . TYR A 1 92 ? -7.973 -2.714 11.947 1.00 94.56 92 TYR A CA 1
ATOM 682 C C . TYR A 1 92 ? -7.111 -2.543 10.701 1.00 94.56 92 TYR A C 1
ATOM 684 O O . TYR A 1 92 ? -6.570 -3.497 10.131 1.00 94.56 92 TYR A O 1
ATOM 692 N N . ARG A 1 93 ? -6.935 -1.290 10.287 1.00 92.19 93 ARG A N 1
ATOM 693 C CA . ARG A 1 93 ? -6.061 -0.901 9.181 1.00 92.19 93 ARG A CA 1
ATOM 694 C C . ARG A 1 93 ? -4.740 -0.347 9.693 1.00 92.19 93 ARG A C 1
ATOM 696 O O . ARG A 1 93 ? -4.684 0.478 10.604 1.00 92.19 93 ARG A O 1
ATOM 703 N N . GLU A 1 94 ? -3.655 -0.783 9.064 1.00 90.69 94 GLU A N 1
ATOM 704 C CA . GLU A 1 94 ? -2.325 -0.242 9.326 1.00 90.69 94 GLU A CA 1
ATOM 705 C C . GLU A 1 94 ? -2.179 1.148 8.687 1.00 90.69 94 GLU A C 1
ATOM 707 O O . GLU A 1 94 ? -2.511 1.319 7.506 1.00 90.69 94 GLU A O 1
ATOM 712 N N . PRO A 1 95 ? -1.637 2.147 9.407 1.00 91.12 95 PRO A N 1
ATOM 713 C CA . PRO A 1 95 ? -1.304 3.422 8.796 1.00 91.12 95 PRO A CA 1
ATOM 714 C C . PRO A 1 95 ? -0.238 3.229 7.716 1.00 91.12 95 PRO A C 1
ATOM 716 O O . PRO A 1 95 ? 0.707 2.447 7.866 1.00 91.12 95 PRO A O 1
ATOM 719 N N . CYS A 1 96 ? -0.361 3.981 6.622 1.00 91.88 96 CYS A N 1
ATOM 720 C CA . CYS A 1 96 ? 0.634 3.927 5.559 1.00 91.88 96 CYS A CA 1
ATOM 721 C C . CYS A 1 96 ? 2.002 4.371 6.084 1.00 91.88 96 CYS A C 1
ATOM 723 O O . CYS A 1 96 ? 2.158 5.468 6.618 1.00 91.88 96 CYS A O 1
ATOM 725 N N . ARG A 1 97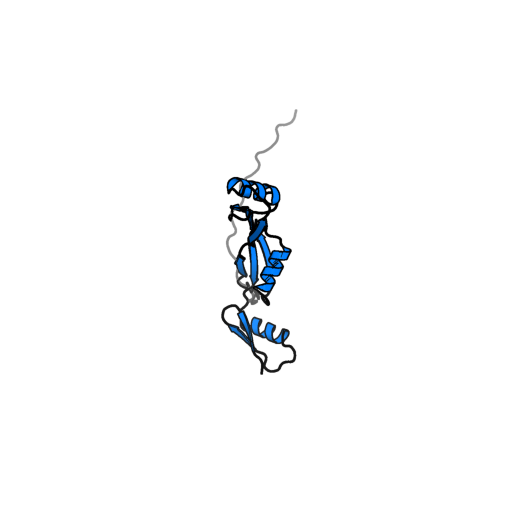 ? 3.008 3.519 5.882 1.00 92.00 97 ARG A N 1
ATOM 726 C CA . ARG A 1 97 ? 4.415 3.830 6.140 1.00 92.00 97 ARG A CA 1
ATOM 727 C C . ARG A 1 97 ? 5.201 3.724 4.845 1.00 92.00 97 ARG A C 1
ATOM 729 O O . ARG A 1 97 ? 4.999 2.793 4.063 1.00 92.00 97 ARG A O 1
ATOM 736 N N . GLN A 1 98 ? 6.128 4.658 4.650 1.00 91.00 98 GLN A N 1
ATOM 737 C CA . GLN A 1 98 ? 6.845 4.830 3.389 1.00 91.00 98 GLN A CA 1
ATOM 738 C C . GLN A 1 98 ? 7.578 3.556 2.937 1.00 91.00 98 GLN A C 1
ATOM 740 O O . GLN A 1 98 ? 7.414 3.127 1.799 1.00 91.00 98 GLN A O 1
ATOM 745 N N . MET A 1 99 ? 8.337 2.912 3.831 1.00 91.38 99 MET A N 1
ATOM 746 C CA . MET A 1 99 ? 9.116 1.712 3.492 1.00 91.38 99 MET A CA 1
ATOM 747 C C . MET A 1 99 ? 8.240 0.489 3.150 1.00 91.38 99 MET A C 1
ATOM 749 O O . MET A 1 99 ? 8.438 -0.081 2.075 1.00 91.38 99 MET A O 1
ATOM 753 N N . PRO A 1 100 ? 7.235 0.100 3.963 1.00 91.38 100 PRO A N 1
ATOM 754 C CA . PRO A 1 100 ? 6.287 -0.954 3.583 1.00 91.38 100 PRO A CA 1
ATOM 755 C C . PRO A 1 100 ? 5.507 -0.654 2.296 1.00 91.38 100 PRO A C 1
ATOM 757 O O . PRO A 1 100 ? 5.296 -1.551 1.476 1.00 91.38 100 PRO A O 1
ATOM 760 N N . CYS A 1 101 ? 5.110 0.607 2.087 1.00 92.44 101 CYS A N 1
ATOM 761 C CA . CYS A 1 101 ? 4.457 1.044 0.854 1.00 92.44 101 CYS A CA 1
ATOM 762 C C . CYS A 1 101 ? 5.378 0.833 -0.355 1.00 92.44 101 CYS A C 1
ATOM 764 O O . CYS A 1 101 ? 4.982 0.203 -1.333 1.00 92.44 101 CYS A O 1
ATOM 766 N N . TYR A 1 102 ? 6.641 1.254 -0.256 1.00 91.81 102 TYR A N 1
ATOM 767 C CA . TYR A 1 102 ? 7.639 1.053 -1.303 1.00 91.81 102 TYR A CA 1
ATOM 768 C C . TYR A 1 102 ? 7.900 -0.423 -1.614 1.00 91.81 102 TYR A C 1
ATOM 770 O O . TYR A 1 102 ? 7.885 -0.811 -2.781 1.00 91.81 102 TYR A O 1
ATOM 778 N N . GLN A 1 103 ? 8.061 -1.268 -0.595 1.00 91.56 103 GLN A N 1
ATOM 779 C CA . GLN A 1 103 ? 8.234 -2.712 -0.789 1.00 91.56 103 GLN A CA 1
ATOM 780 C C . GLN A 1 103 ? 7.025 -3.357 -1.479 1.00 91.56 103 GLN A C 1
ATOM 782 O O . GLN A 1 103 ? 7.191 -4.230 -2.331 1.00 91.56 103 GLN A O 1
ATOM 787 N N . SER A 1 104 ? 5.814 -2.910 -1.143 1.00 90.62 104 SER A N 1
ATOM 788 C CA . SER A 1 104 ? 4.588 -3.384 -1.788 1.00 90.62 104 SER A CA 1
ATOM 789 C C . SER A 1 104 ? 4.529 -2.938 -3.251 1.00 90.62 104 SER A C 1
ATOM 791 O O . SER A 1 104 ? 4.296 -3.763 -4.131 1.00 90.62 104 SER A O 1
ATOM 793 N N . CYS A 1 105 ? 4.851 -1.670 -3.533 1.00 91.19 105 CYS A N 1
ATOM 794 C CA . CYS A 1 105 ? 4.970 -1.160 -4.898 1.00 91.19 105 CYS A CA 1
ATOM 795 C C . CYS A 1 105 ? 5.998 -1.949 -5.717 1.00 91.19 105 CYS A C 1
ATOM 797 O O . CYS A 1 105 ? 5.701 -2.340 -6.842 1.00 91.19 105 CYS A O 1
ATOM 799 N N . LEU A 1 106 ? 7.182 -2.226 -5.160 1.00 89.44 106 LEU A N 1
ATOM 800 C CA . LEU A 1 106 ? 8.220 -3.018 -5.827 1.00 89.44 106 LEU A CA 1
ATOM 801 C C . LEU A 1 106 ? 7.752 -4.436 -6.151 1.00 89.44 106 LEU A C 1
ATOM 803 O O . LEU A 1 106 ? 8.085 -4.963 -7.210 1.00 89.44 106 LEU A O 1
ATOM 807 N N . ARG A 1 107 ? 6.985 -5.056 -5.249 1.00 88.75 107 ARG A N 1
ATOM 808 C CA . ARG A 1 107 ? 6.450 -6.405 -5.451 1.00 88.75 107 ARG A CA 1
ATOM 809 C C . ARG A 1 107 ? 5.425 -6.437 -6.583 1.00 88.75 107 ARG A C 1
ATOM 811 O O . ARG A 1 107 ? 5.467 -7.346 -7.402 1.00 88.75 107 ARG A O 1
ATOM 818 N N . THR A 1 108 ? 4.528 -5.452 -6.639 1.00 84.31 108 THR A N 1
ATOM 819 C CA . THR A 1 108 ? 3.434 -5.421 -7.623 1.00 84.31 108 THR A CA 1
ATOM 820 C C . THR A 1 108 ? 3.852 -4.838 -8.974 1.00 84.31 108 THR A C 1
ATOM 822 O O . THR A 1 108 ? 3.311 -5.225 -10.004 1.00 84.31 108 THR A O 1
ATOM 825 N N . LYS A 1 109 ? 4.809 -3.906 -8.994 1.00 83.00 109 LYS A N 1
ATOM 826 C CA . LYS A 1 109 ? 5.289 -3.201 -10.194 1.00 83.00 109 LYS A CA 1
ATOM 827 C C . LYS A 1 109 ? 6.789 -3.401 -10.386 1.00 83.00 109 LYS A C 1
ATOM 829 O O . LYS A 1 109 ? 7.545 -2.462 -10.637 1.00 83.00 109 LYS A O 1
ATOM 834 N N . ARG A 1 110 ? 7.221 -4.656 -10.257 1.00 76.12 110 ARG A N 1
ATOM 835 C CA . ARG A 1 110 ? 8.614 -5.055 -10.461 1.00 76.12 110 ARG A CA 1
ATOM 836 C C . ARG A 1 110 ? 9.062 -4.691 -11.879 1.00 76.12 110 ARG A C 1
ATOM 838 O O . ARG A 1 110 ? 8.334 -4.920 -12.835 1.00 76.12 110 ARG A O 1
ATOM 845 N N . GLY A 1 111 ? 10.259 -4.123 -12.004 1.00 70.31 111 GLY A N 1
ATOM 846 C CA . GLY A 1 111 ? 10.844 -3.767 -13.302 1.00 70.31 111 GLY A CA 1
ATOM 847 C C . GLY A 1 111 ? 10.312 -2.471 -13.922 1.00 70.31 111 GLY A C 1
ATOM 848 O O . GLY A 1 111 ? 10.801 -2.069 -14.974 1.00 70.31 111 GLY A O 1
ATOM 849 N N . LYS A 1 112 ? 9.363 -1.772 -13.281 1.00 77.31 112 LYS A N 1
ATOM 850 C CA . LYS A 1 112 ? 8.937 -0.447 -13.744 1.00 77.31 112 LYS A CA 1
ATOM 851 C C . LYS A 1 112 ? 10.010 0.602 -13.473 1.00 77.31 112 LYS A C 1
ATOM 853 O O . LYS A 1 112 ? 10.590 0.664 -12.388 1.00 77.31 112 LYS A O 1
ATOM 858 N N . LEU A 1 113 ? 10.254 1.441 -14.474 1.00 72.19 113 LEU A N 1
ATOM 859 C CA . LEU A 1 113 ? 11.218 2.529 -14.387 1.00 72.19 113 LEU A CA 1
ATOM 860 C C . LEU A 1 113 ? 10.712 3.657 -13.492 1.00 72.19 113 LEU A C 1
ATOM 862 O O . LEU A 1 113 ? 9.522 3.972 -13.475 1.00 72.19 113 LEU A O 1
ATOM 866 N N . ASN A 1 114 ? 11.646 4.287 -12.774 1.00 82.19 114 ASN A N 1
ATOM 867 C CA . ASN A 1 114 ? 11.378 5.423 -11.891 1.00 82.19 114 ASN A CA 1
ATOM 868 C C . ASN A 1 114 ? 10.218 5.171 -10.914 1.00 82.19 114 ASN A C 1
ATOM 870 O O . ASN A 1 114 ? 9.456 6.085 -10.594 1.00 82.19 114 ASN A O 1
ATOM 874 N N . LEU A 1 115 ? 10.089 3.927 -10.437 1.00 86.56 115 LEU A N 1
ATOM 875 C CA . LEU A 1 115 ? 9.076 3.561 -9.461 1.00 86.56 115 LEU A CA 1
ATOM 876 C C . LEU A 1 115 ? 9.280 4.368 -8.173 1.00 86.56 115 LEU A C 1
ATOM 878 O O . LEU A 1 115 ? 10.302 4.270 -7.496 1.00 86.56 115 LEU A O 1
ATOM 882 N N . LYS A 1 116 ? 8.265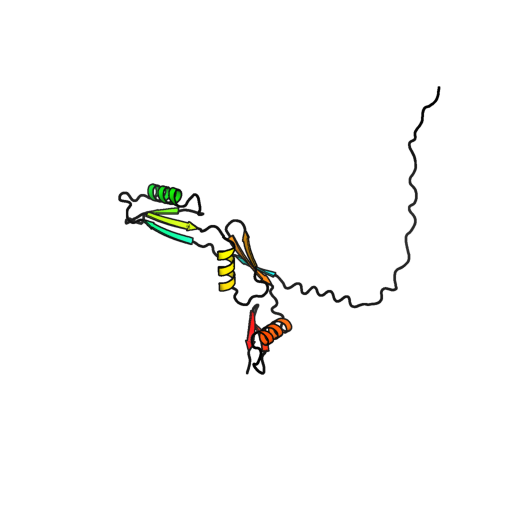 5.145 -7.822 1.00 90.88 116 LYS A N 1
ATOM 883 C CA . LYS A 1 116 ? 8.155 5.918 -6.591 1.00 90.88 116 LYS A CA 1
ATOM 884 C C . LYS A 1 116 ? 6.953 5.415 -5.810 1.00 90.88 116 LYS A C 1
ATOM 886 O O . LYS A 1 116 ? 5.900 5.134 -6.375 1.00 90.88 116 LYS A O 1
ATOM 891 N N . ALA A 1 117 ? 7.091 5.355 -4.498 1.00 93.00 117 ALA A N 1
ATOM 892 C CA . ALA A 1 117 ? 5.983 5.095 -3.593 1.00 93.00 117 ALA A CA 1
ATOM 893 C C . ALA A 1 117 ? 5.743 6.340 -2.747 1.00 93.00 117 ALA A C 1
ATOM 895 O O . ALA A 1 117 ? 6.700 7.012 -2.375 1.00 93.00 117 ALA A O 1
ATOM 896 N N . ASN A 1 118 ? 4.489 6.668 -2.466 1.00 94.00 118 ASN A N 1
ATOM 897 C CA . ASN A 1 118 ? 4.135 7.785 -1.601 1.00 94.00 118 ASN A CA 1
ATOM 898 C C . ASN A 1 118 ? 2.985 7.376 -0.691 1.00 94.00 118 ASN A C 1
ATOM 900 O O . ASN A 1 118 ? 1.966 6.877 -1.168 1.00 94.00 118 ASN A O 1
ATOM 904 N N . CYS A 1 119 ? 3.129 7.645 0.601 1.00 92.50 119 CYS A N 1
ATOM 905 C CA . CYS A 1 119 ? 2.004 7.638 1.521 1.00 92.50 119 CYS A CA 1
ATOM 906 C C . CYS A 1 119 ? 1.327 9.010 1.509 1.00 92.50 119 CYS A C 1
ATOM 908 O O . CYS A 1 119 ? 1.958 10.012 1.838 1.00 92.50 119 CYS A O 1
ATOM 910 N N . ILE A 1 120 ? 0.046 9.061 1.146 1.00 90.19 120 ILE A N 1
ATOM 911 C CA . ILE A 1 120 ? -0.776 10.269 1.279 1.00 90.19 120 ILE A CA 1
ATOM 912 C C . ILE A 1 120 ? -1.879 9.942 2.281 1.00 90.19 120 ILE A C 1
ATOM 914 O O . ILE A 1 120 ? -2.689 9.045 2.047 1.00 90.19 120 ILE A O 1
ATOM 918 N N . ARG A 1 121 ? -1.891 10.653 3.416 1.00 86.19 121 ARG A N 1
ATOM 919 C CA . ARG A 1 121 ? -2.701 10.311 4.599 1.00 86.19 121 ARG A CA 1
ATOM 920 C C . ARG A 1 121 ? -2.391 8.881 5.064 1.00 86.19 121 ARG A C 1
ATOM 922 O O . ARG A 1 121 ? -1.331 8.641 5.633 1.00 86.19 121 ARG A O 1
ATOM 929 N N . HIS A 1 122 ? -3.263 7.925 4.758 1.00 87.19 122 HIS A N 1
ATOM 930 C CA . HIS A 1 122 ? -3.126 6.514 5.128 1.00 87.19 122 HIS A CA 1
ATOM 931 C C . HIS A 1 122 ? -3.182 5.574 3.925 1.00 87.19 122 HIS A C 1
ATOM 933 O O . HIS A 1 122 ? -3.377 4.369 4.067 1.00 87.19 122 HIS A O 1
ATOM 939 N N . GLU A 1 123 ? -3.000 6.122 2.730 1.00 91.31 123 GLU A N 1
ATOM 940 C CA . GLU A 1 123 ? -3.106 5.384 1.484 1.00 91.31 123 GLU A CA 1
ATOM 941 C C . GLU A 1 123 ? -1.751 5.344 0.790 1.00 91.31 123 GLU A C 1
ATOM 943 O O . GLU A 1 123 ? -1.048 6.353 0.693 1.00 91.31 123 GLU A O 1
ATOM 948 N N . CYS A 1 124 ? -1.381 4.155 0.323 1.00 93.69 124 CYS A N 1
ATOM 949 C CA . CYS A 1 124 ? -0.150 3.938 -0.415 1.00 93.69 124 CYS A CA 1
ATOM 950 C C . CYS A 1 124 ? -0.409 4.123 -1.912 1.00 93.69 124 CYS A C 1
ATOM 952 O O . CYS A 1 124 ? -1.269 3.457 -2.490 1.00 93.69 124 CYS A O 1
ATOM 954 N N . PHE A 1 125 ? 0.358 5.006 -2.545 1.00 94.69 125 PHE A N 1
ATOM 955 C CA . PHE A 1 125 ? 0.307 5.266 -3.977 1.00 94.69 125 PHE A CA 1
ATOM 956 C C . PHE A 1 125 ? 1.633 4.902 -4.630 1.00 94.69 125 PHE A C 1
ATOM 958 O O . PHE A 1 125 ? 2.680 5.443 -4.272 1.00 94.69 125 PHE A O 1
ATOM 965 N N . CYS A 1 126 ? 1.577 4.040 -5.637 1.00 93.38 126 CYS A N 1
ATOM 966 C CA . CYS A 1 126 ? 2.718 3.719 -6.481 1.00 93.38 126 CYS A CA 1
ATOM 967 C C . CYS A 1 126 ? 2.634 4.568 -7.746 1.00 93.38 126 CYS A C 1
ATOM 969 O O . CYS A 1 126 ? 1.594 4.582 -8.400 1.00 93.38 126 CYS A O 1
ATOM 971 N N . LYS A 1 127 ? 3.714 5.267 -8.082 1.00 91.44 127 LYS A N 1
ATOM 972 C CA . LYS A 1 127 ? 3.873 6.038 -9.313 1.00 91.44 127 LYS A CA 1
ATOM 973 C C . LYS A 1 127 ? 5.060 5.501 -10.086 1.00 91.44 127 LYS A C 1
ATOM 975 O O . LYS A 1 127 ? 6.081 5.202 -9.481 1.00 91.44 127 LYS A O 1
ATOM 980 N N . TRP A 1 128 ? 4.955 5.395 -11.393 1.00 89.00 128 TRP A N 1
ATOM 981 C CA . TRP A 1 128 ? 6.081 5.042 -12.250 1.00 89.00 128 TRP A CA 1
ATOM 982 C C . TRP A 1 128 ? 5.905 5.731 -13.586 1.00 89.00 128 TRP A C 1
ATOM 984 O O . TRP A 1 128 ? 4.808 6.174 -13.934 1.00 89.00 128 TRP A O 1
ATOM 994 N N . ASP A 1 129 ? 6.986 5.831 -14.335 1.00 80.88 129 ASP A N 1
ATOM 995 C CA . ASP A 1 129 ? 6.882 6.388 -15.667 1.00 80.88 129 ASP A CA 1
ATOM 996 C C . ASP A 1 129 ? 6.454 5.280 -16.641 1.00 80.88 129 ASP A C 1
ATOM 998 O O . ASP A 1 129 ? 7.015 4.178 -16.637 1.00 80.88 129 ASP A O 1
ATOM 1002 N N . ASN A 1 130 ? 5.452 5.555 -17.475 1.00 68.62 130 ASN A N 1
ATOM 1003 C CA . ASN A 1 130 ? 5.097 4.685 -18.584 1.00 68.62 130 ASN A CA 1
ATOM 1004 C C . ASN A 1 130 ? 5.924 5.082 -19.808 1.00 68.62 130 ASN A C 1
ATOM 1006 O O . ASN A 1 130 ? 5.656 6.088 -20.465 1.00 68.62 130 ASN A O 1
ATOM 1010 N N . TYR A 1 131 ? 6.945 4.276 -20.087 1.00 64.62 131 TYR A N 1
ATOM 1011 C CA . TYR A 1 131 ? 7.772 4.385 -21.284 1.00 64.62 131 TYR A CA 1
ATOM 1012 C C . TYR A 1 131 ? 7.673 3.116 -22.115 1.00 64.62 131 TYR A C 1
ATOM 1014 O O . TYR A 1 131 ? 8.700 2.583 -22.540 1.00 64.62 131 TYR A O 1
ATOM 1022 N N . CYS A 1 132 ? 6.462 2.607 -22.354 1.00 70.62 132 CYS A N 1
ATOM 1023 C CA . CYS A 1 132 ? 6.314 1.599 -23.394 1.00 70.62 132 CYS A CA 1
ATOM 1024 C C . CYS A 1 132 ? 6.456 2.210 -24.802 1.00 70.62 132 CYS A C 1
ATOM 1026 O O . CYS A 1 132 ? 5.550 2.186 -25.628 1.00 70.62 132 CYS A O 1
ATOM 1028 N N . GLU A 1 133 ? 7.631 2.773 -25.062 1.00 70.88 133 GLU A N 1
ATOM 1029 C CA . GLU A 1 133 ? 8.122 3.161 -26.369 1.00 70.88 133 GLU A CA 1
ATOM 1030 C C . GLU A 1 133 ? 9.070 2.055 -26.838 1.00 70.88 133 GLU A C 1
ATOM 1032 O O . GLU A 1 133 ? 9.945 1.626 -26.080 1.00 70.88 133 GLU A O 1
ATOM 1037 N N . ALA A 1 134 ? 8.893 1.572 -28.070 1.00 69.44 134 ALA A N 1
ATOM 1038 C CA . ALA A 1 134 ? 9.624 0.413 -28.588 1.00 69.44 134 ALA A CA 1
ATOM 1039 C C . ALA A 1 134 ? 11.151 0.559 -28.437 1.00 69.44 134 ALA A C 1
ATOM 1041 O O . ALA A 1 134 ? 11.811 -0.364 -27.969 1.00 69.44 134 ALA A O 1
ATOM 1042 N N . SER A 1 135 ? 11.689 1.748 -28.724 1.00 73.88 135 SER A N 1
ATOM 1043 C CA . SER A 1 135 ? 13.114 2.081 -28.596 1.00 73.88 135 SER A CA 1
ATOM 1044 C C . SER A 1 135 ? 13.625 2.005 -27.151 1.00 73.88 135 SER A C 1
ATOM 1046 O O . SER A 1 135 ? 14.710 1.483 -26.893 1.00 73.88 135 SER A O 1
ATOM 1048 N N . THR A 1 136 ? 12.836 2.490 -26.189 1.00 75.44 136 THR A N 1
ATOM 1049 C CA . THR A 1 136 ? 13.184 2.445 -24.763 1.00 75.44 136 THR A CA 1
ATOM 1050 C C . THR A 1 136 ? 13.099 1.016 -24.235 1.00 75.44 136 THR A C 1
ATOM 1052 O O . THR A 1 136 ? 13.992 0.571 -23.517 1.00 75.44 136 THR A O 1
ATOM 1055 N N . CYS A 1 137 ? 12.063 0.271 -24.625 1.00 80.38 137 CYS A N 1
ATOM 1056 C CA . CYS A 1 137 ? 11.905 -1.131 -24.253 1.00 80.38 137 CYS A CA 1
ATOM 1057 C C . CYS A 1 137 ? 13.049 -1.998 -24.801 1.00 80.38 137 CYS A C 1
ATOM 1059 O O . CYS A 1 137 ? 13.637 -2.791 -24.067 1.00 80.38 137 CYS A O 1
ATOM 1061 N N . GLU A 1 138 ? 13.438 -1.797 -26.058 1.00 82.88 138 GLU A N 1
ATOM 1062 C CA . GLU A 1 138 ? 14.578 -2.482 -26.664 1.00 82.88 138 GLU A CA 1
ATOM 1063 C C . GLU A 1 138 ? 15.897 -2.159 -25.947 1.00 82.88 138 GLU A C 1
ATOM 1065 O O . GLU A 1 138 ? 16.636 -3.076 -25.585 1.00 82.88 138 GLU A O 1
ATOM 1070 N N . ALA A 1 139 ? 16.155 -0.883 -25.637 1.00 81.38 139 ALA A N 1
ATOM 1071 C CA . ALA A 1 139 ? 17.343 -0.475 -24.886 1.00 81.38 139 ALA A CA 1
ATOM 1072 C C . ALA A 1 139 ? 17.405 -1.101 -23.479 1.00 81.38 139 ALA A C 1
ATOM 1074 O O . ALA A 1 139 ? 18.477 -1.512 -23.028 1.00 81.38 139 ALA A O 1
ATOM 1075 N N . LEU A 1 140 ? 16.265 -1.208 -22.787 1.00 80.75 140 LEU A N 1
ATOM 1076 C CA . LEU A 1 140 ? 16.178 -1.882 -21.488 1.00 80.75 140 LEU A CA 1
ATOM 1077 C C . LEU A 1 140 ? 16.457 -3.379 -21.609 1.00 80.75 140 LEU A C 1
ATOM 1079 O O . LEU A 1 140 ? 17.262 -3.906 -20.844 1.00 80.75 140 LEU A O 1
ATOM 1083 N N . CYS A 1 141 ? 15.851 -4.050 -22.589 1.00 85.56 141 CYS A N 1
ATOM 1084 C CA . CYS A 1 141 ? 16.061 -5.476 -22.809 1.00 85.56 141 CYS A CA 1
ATOM 1085 C C . CYS A 1 141 ? 17.521 -5.796 -23.143 1.00 85.56 141 CYS A C 1
ATOM 1087 O O . CYS A 1 141 ? 18.086 -6.728 -22.574 1.00 85.56 141 CYS A O 1
ATOM 1089 N N . LEU A 1 142 ? 18.158 -4.999 -24.006 1.00 86.81 142 LEU A N 1
ATOM 1090 C CA . LEU A 1 142 ? 19.577 -5.150 -24.342 1.00 86.81 142 LEU A CA 1
ATOM 1091 C C . LEU A 1 142 ? 20.489 -4.955 -23.124 1.00 86.81 142 LEU A C 1
ATOM 1093 O O . LEU A 1 142 ? 21.494 -5.654 -22.986 1.00 86.81 142 LEU A O 1
ATOM 1097 N N . ARG A 1 143 ? 20.143 -4.023 -22.227 1.00 84.12 143 ARG A N 1
ATOM 1098 C CA . ARG A 1 143 ? 20.884 -3.794 -20.981 1.00 84.12 143 ARG A CA 1
ATOM 1099 C C . ARG A 1 143 ? 20.740 -4.971 -20.016 1.00 84.12 143 ARG A C 1
ATOM 1101 O O . ARG A 1 143 ? 21.743 -5.432 -19.476 1.00 84.12 143 ARG A O 1
ATOM 1108 N N . ASP A 1 144 ? 19.514 -5.434 -19.794 1.00 84.75 144 ASP A N 1
ATOM 1109 C CA . ASP A 1 144 ? 19.206 -6.442 -18.776 1.00 84.75 144 ASP A CA 1
ATOM 1110 C C . ASP A 1 144 ? 19.621 -7.861 -19.224 1.00 84.75 144 ASP A C 1
ATOM 1112 O O . ASP A 1 144 ? 19.993 -8.686 -18.391 1.00 84.75 144 ASP A O 1
ATOM 1116 N N . HIS A 1 145 ? 19.650 -8.127 -20.537 1.00 85.81 145 HIS A N 1
ATOM 1117 C CA . HIS A 1 145 ? 20.077 -9.398 -21.142 1.00 85.81 145 HIS A CA 1
ATOM 1118 C C . HIS A 1 145 ? 21.411 -9.284 -21.896 1.00 85.81 145 HIS A C 1
ATOM 1120 O O . HIS A 1 145 ? 21.603 -9.883 -22.959 1.00 85.81 145 HIS A O 1
ATOM 1126 N N . LYS A 1 146 ? 22.357 -8.514 -21.349 1.00 81.25 146 LYS A N 1
ATOM 1127 C CA . LYS A 1 146 ? 23.683 -8.326 -21.948 1.00 81.25 146 LYS A CA 1
ATOM 1128 C C . LYS A 1 146 ? 24.378 -9.677 -22.186 1.00 81.25 146 LYS A C 1
ATOM 1130 O O . LYS A 1 146 ? 24.539 -10.467 -21.261 1.00 81.25 146 LYS A O 1
ATOM 1135 N N . GLY A 1 147 ? 24.815 -9.919 -23.424 1.00 80.75 147 GLY A N 1
ATOM 1136 C CA . GLY A 1 147 ? 25.496 -11.159 -23.830 1.00 80.75 147 GLY A CA 1
ATOM 1137 C C . GLY A 1 147 ? 24.588 -12.234 -24.439 1.00 80.75 147 GLY A C 1
ATOM 1138 O O . GLY A 1 147 ? 25.075 -13.309 -24.774 1.00 80.75 147 GLY A O 1
ATOM 1139 N N . LYS A 1 148 ? 23.288 -11.963 -24.601 1.00 83.38 148 LYS A N 1
ATOM 1140 C CA . LYS A 1 148 ? 22.384 -12.775 -25.425 1.00 83.38 148 LYS A CA 1
ATOM 1141 C C . LYS A 1 148 ? 22.316 -12.206 -26.843 1.00 83.38 148 LYS A C 1
ATOM 1143 O O . LYS A 1 148 ? 22.279 -10.989 -27.020 1.00 83.38 148 LYS A O 1
ATOM 1148 N N . GLU A 1 149 ? 22.297 -13.078 -27.844 1.00 83.94 149 GLU A N 1
ATOM 1149 C CA . GLU A 1 149 ? 22.130 -12.674 -29.241 1.00 83.94 149 GLU A CA 1
ATOM 1150 C C . GLU A 1 149 ? 20.645 -12.500 -29.585 1.00 83.94 149 GLU A C 1
ATOM 1152 O O . GLU A 1 149 ? 19.766 -13.153 -29.024 1.00 83.94 149 GLU A O 1
ATOM 1157 N N . GLY A 1 150 ? 20.345 -11.575 -30.497 1.00 83.81 150 GLY A N 1
ATOM 1158 C CA . GLY A 1 150 ? 18.977 -11.370 -30.982 1.00 83.81 150 GLY A CA 1
ATOM 1159 C C . GLY A 1 150 ? 17.980 -10.848 -29.940 1.00 83.81 150 GLY A C 1
ATOM 1160 O O . GLY A 1 150 ? 16.778 -11.030 -30.124 1.00 83.81 150 GLY A O 1
ATOM 1161 N N . VAL A 1 151 ? 18.445 -10.205 -28.862 1.00 86.88 151 VAL A N 1
ATOM 1162 C CA . VAL A 1 151 ? 17.564 -9.589 -27.857 1.00 86.88 151 VAL A CA 1
ATOM 1163 C C . VAL A 1 151 ? 16.721 -8.488 -28.500 1.00 86.88 151 VAL A C 1
ATOM 1165 O O . VAL A 1 151 ? 17.253 -7.556 -29.097 1.00 86.88 151 VAL A O 1
ATOM 1168 N N . ARG A 1 152 ? 15.402 -8.579 -28.336 1.00 86.69 152 ARG A N 1
ATOM 1169 C CA . ARG A 1 152 ? 14.411 -7.595 -28.776 1.00 86.69 152 ARG A CA 1
ATOM 1170 C C . ARG A 1 152 ? 13.486 -7.243 -27.623 1.00 86.69 152 ARG A C 1
ATOM 1172 O O . ARG A 1 152 ? 12.984 -8.134 -26.938 1.00 86.69 152 ARG A O 1
ATOM 1179 N N . GLY A 1 153 ? 13.232 -5.953 -27.443 1.00 85.19 153 GLY A N 1
ATOM 1180 C CA . GLY A 1 153 ? 12.189 -5.460 -26.549 1.00 85.19 153 GLY A CA 1
ATOM 1181 C C . GLY A 1 153 ? 10.927 -5.132 -27.332 1.00 85.19 153 GLY A C 1
ATOM 1182 O O . GLY A 1 153 ? 10.975 -4.399 -28.314 1.00 85.19 153 GLY A O 1
ATOM 1183 N N . LEU A 1 154 ? 9.795 -5.681 -26.906 1.00 84.62 154 LEU A N 1
ATOM 1184 C CA . LEU A 1 154 ? 8.483 -5.417 -27.482 1.00 84.62 154 LEU A CA 1
ATOM 1185 C C . LEU A 1 154 ? 7.562 -4.839 -26.418 1.00 84.62 154 LEU A C 1
ATOM 1187 O O . LEU A 1 154 ? 7.496 -5.341 -25.299 1.00 84.62 154 LEU A O 1
ATOM 1191 N N . CYS A 1 155 ? 6.797 -3.824 -26.792 1.00 80.06 155 CYS A N 1
ATOM 1192 C CA . CYS A 1 155 ? 5.733 -3.315 -25.947 1.00 80.06 155 CYS A CA 1
ATOM 1193 C C . CYS A 1 155 ? 4.486 -4.179 -26.064 1.00 80.06 155 CYS A C 1
ATOM 1195 O O . CYS A 1 155 ? 3.918 -4.318 -27.146 1.00 80.06 155 CYS A O 1
ATOM 1197 N N . VAL A 1 156 ? 4.062 -4.756 -24.944 1.00 78.88 156 VAL A N 1
ATOM 1198 C CA . VAL A 1 156 ? 2.833 -5.539 -24.838 1.00 78.88 156 VAL A CA 1
ATOM 1199 C C . VAL A 1 156 ? 1.936 -4.826 -23.834 1.00 78.88 156 VAL A C 1
ATOM 1201 O O . VAL A 1 156 ? 2.129 -4.920 -22.624 1.00 78.88 156 VAL A O 1
ATOM 1204 N N . GLY A 1 157 ? 0.983 -4.045 -24.348 1.00 73.00 157 GLY A N 1
ATOM 1205 C CA . GLY A 1 157 ? 0.213 -3.107 -23.534 1.00 73.00 157 GLY A CA 1
ATOM 1206 C C . GLY A 1 157 ? 1.108 -1.992 -22.989 1.00 73.00 157 GLY A C 1
ATOM 1207 O O . GLY A 1 157 ? 1.714 -1.248 -23.754 1.00 73.00 157 GLY A O 1
ATOM 1208 N N . GLU A 1 158 ? 1.200 -1.891 -21.664 1.00 69.38 158 GLU A N 1
ATOM 1209 C CA . GLU A 1 158 ? 2.009 -0.886 -20.953 1.00 69.38 158 GLU A CA 1
ATOM 1210 C C . GLU A 1 158 ? 3.306 -1.479 -20.370 1.00 69.38 158 GLU A C 1
ATOM 1212 O O . GLU A 1 158 ? 4.016 -0.833 -19.592 1.00 69.38 158 GLU A O 1
ATOM 1217 N N . ASP A 1 159 ? 3.598 -2.739 -20.698 1.00 71.06 159 ASP A N 1
ATOM 1218 C CA . ASP A 1 159 ? 4.741 -3.504 -20.214 1.00 71.06 159 ASP A CA 1
ATOM 1219 C C . ASP A 1 159 ? 5.750 -3.776 -21.334 1.00 71.06 159 ASP A C 1
ATOM 1221 O O . ASP A 1 159 ? 5.393 -4.040 -22.483 1.00 71.06 159 ASP A O 1
ATOM 1225 N N . CYS A 1 160 ? 7.034 -3.745 -20.975 1.00 78.50 160 CYS A N 1
ATOM 1226 C CA . CYS A 1 160 ? 8.118 -4.140 -21.861 1.00 78.50 160 CYS A CA 1
ATOM 1227 C C . CYS A 1 160 ? 8.365 -5.650 -21.740 1.00 78.50 160 CYS A C 1
ATOM 1229 O O . CYS A 1 160 ? 8.599 -6.162 -20.645 1.00 78.50 160 CYS A O 1
ATOM 1231 N N . SER A 1 161 ? 8.316 -6.361 -22.863 1.00 84.56 161 SER A N 1
ATOM 1232 C CA . SER A 1 161 ? 8.552 -7.799 -22.975 1.00 84.56 161 SER A CA 1
ATOM 1233 C C . SER A 1 161 ? 9.834 -8.053 -23.763 1.00 84.56 161 SER A C 1
ATOM 1235 O O . SER A 1 161 ? 9.929 -7.691 -24.935 1.00 84.56 161 SER A O 1
ATOM 1237 N N . CYS A 1 162 ? 10.816 -8.692 -23.129 1.00 86.19 162 CYS A N 1
ATOM 1238 C CA . CYS A 1 162 ? 12.076 -9.054 -23.771 1.00 86.19 162 CYS A CA 1
ATOM 1239 C C . CYS A 1 162 ? 11.995 -10.465 -24.364 1.00 86.19 162 CYS A C 1
ATOM 1241 O O . CYS A 1 162 ? 11.603 -11.410 -23.678 1.00 86.19 162 CYS A O 1
ATOM 1243 N N . ARG A 1 163 ? 12.396 -10.618 -25.628 1.00 86.38 163 ARG A N 1
ATOM 1244 C CA . ARG A 1 163 ? 12.578 -11.911 -26.306 1.00 86.38 163 ARG A CA 1
ATOM 1245 C C . ARG A 1 163 ? 13.996 -12.002 -26.853 1.00 86.38 163 ARG A C 1
ATOM 1247 O O . ARG A 1 163 ? 14.548 -10.988 -27.261 1.00 86.38 163 ARG A O 1
ATOM 1254 N N . TRP A 1 164 ? 14.576 -13.192 -26.874 1.00 87.00 164 TRP A N 1
ATOM 1255 C CA . TRP A 1 164 ? 15.884 -13.459 -27.476 1.00 87.00 164 TRP A CA 1
ATOM 1256 C C . TRP A 1 164 ? 15.883 -14.863 -28.085 1.00 87.00 164 TRP A C 1
ATOM 1258 O O . TRP A 1 164 ? 15.013 -15.669 -27.741 1.00 87.00 164 TRP A O 1
ATOM 1268 N N . ASN A 1 165 ? 16.826 -15.117 -28.994 1.00 72.19 165 ASN A N 1
ATOM 1269 C CA . ASN A 1 165 ? 17.031 -16.428 -29.614 1.00 72.19 165 ASN A CA 1
ATOM 1270 C C . ASN A 1 165 ? 18.049 -17.260 -28.827 1.00 72.19 165 ASN A C 1
ATOM 1272 O O . ASN A 1 165 ? 18.950 -16.663 -28.191 1.00 72.19 165 ASN A O 1
#

Foldseek 3Di:
DDDDDDDPDDDDDDDDDDDDDDDDPDPDVPPPPPPVQPKDKDWDDFDKDKDWDQPDPDFDQVVLQVVQCVVPVVAWAPWGWDGPPRTIMIITTHADDQVVLQVVLCVVVPPFAPWHWDRDGRIIMIMGGQDQDQVVLQVSQCVVVPPFAAWGWHRDPSDTDIDGD

Secondary structure (DSSP, 8-state):
------------------------------------PEEEEEEPPP-EEEEEE---SS--HHHHHHHHHHHHTTTSEEEEEEE-SSSEEEEEEPPP-HHHHHHHHHHHSTT-TT-EEEEETTEEEEEEEE---HHHHHHHHHHHTTT-TT-EEEEETTEEEEE--

Sequence (165 aa):
MEPTARAGLIRVLLALSCAMLALAGSSFPGRRGRSGGQQQQMKMPPVTRTWHMTSVSDCSLERCQQICEEHYGATKLDVTGRCDGDGCNCEYREPCRQMPCYQSCLRTKRGKLNLKANCIRHECFCKWDNYCEASTCEALCLRDHKGKEGVRGLCVGEDCSCRWN

pLDDT: mean 76.47, std 17.99, range [36.78, 95.19]

Organism: Rhipicephalus microplus (NCBI:txid6941)

Radius of gyration: 32.51 Å; chains: 1; bounding box: 46×101×68 Å